Protein AF-A0A519H7G2-F1 (afdb_monomer)

Solvent-accessible surface area (backbone atoms only — not comparable to full-atom values): 4040 Å² total; per-residue (Å²): 132,69,73,62,54,74,76,48,53,68,70,58,40,54,52,46,61,75,76,39,97,67,80,45,70,60,24,44,56,32,44,53,35,43,76,71,75,40,89,72,87,87,87,71,68,86,90,42,49,60,65,57,28,69,42,49,65,62,58,52,56,73,80,107

Nearest PDB structures (foldseek):
  5v9x-assembly1_A  TM=9.892E-01  e=2.158E-04  Mycolicibacterium smegmatis
  6u5t-assembly1_A  TM=2.612E-01  e=9.092E+00  Saccharomyces cerevisiae

pLDDT: mean 94.72, std 7.7, range [50.31, 97.94]

Sequence (64 aa):
MAVVLERFGPATQDWFRSAFAQPTDAQAGAWEAISAGKHALVVAPTGSGKTLSAFLWAIDRLFH

Structure (mmCIF, N/CA/C/O backbone):
data_AF-A0A519H7G2-F1
#
_entry.id   AF-A0A519H7G2-F1
#
loop_
_atom_site.group_PDB
_atom_site.id
_atom_site.type_symbol
_atom_site.label_atom_id
_atom_site.l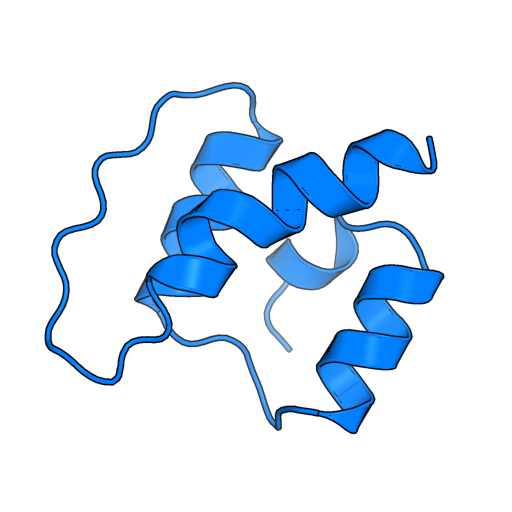abel_alt_id
_atom_site.label_comp_id
_atom_site.label_asym_id
_atom_site.label_entity_id
_atom_site.label_seq_id
_atom_site.pdbx_PDB_ins_code
_atom_site.Cartn_x
_atom_site.Cartn_y
_atom_site.Cartn_z
_atom_site.occupancy
_atom_site.B_iso_or_equiv
_atom_site.auth_seq_id
_atom_site.auth_comp_id
_atom_site.auth_asym_id
_atom_site.auth_atom_id
_atom_site.pdbx_PDB_model_num
ATOM 1 N N . MET A 1 1 ? 4.967 -14.407 -0.353 1.00 50.31 1 MET A N 1
ATOM 2 C CA . MET A 1 1 ? 3.855 -13.510 0.031 1.00 50.31 1 MET A CA 1
ATOM 3 C C . MET A 1 1 ? 4.393 -12.528 1.051 1.00 50.31 1 MET A C 1
ATOM 5 O O . MET A 1 1 ? 4.978 -12.970 2.029 1.00 50.31 1 MET A O 1
ATOM 9 N N . ALA A 1 2 ? 4.303 -11.224 0.796 1.00 62.59 2 ALA A N 1
ATOM 10 C CA . ALA A 1 2 ? 4.780 -10.237 1.760 1.00 62.59 2 ALA A CA 1
ATOM 11 C C . ALA A 1 2 ? 3.791 -10.167 2.935 1.00 62.59 2 ALA A C 1
ATOM 13 O O . ALA A 1 2 ? 2.645 -9.772 2.731 1.00 62.59 2 ALA A O 1
ATOM 14 N N . VAL A 1 3 ? 4.240 -10.546 4.137 1.00 81.38 3 VAL A N 1
ATOM 15 C CA . VAL A 1 3 ? 3.455 -10.566 5.393 1.00 81.38 3 VAL A CA 1
ATOM 16 C C . VAL A 1 3 ? 2.732 -9.237 5.641 1.00 81.38 3 VAL A C 1
ATOM 18 O O . VAL A 1 3 ? 1.625 -9.201 6.161 1.00 81.38 3 VAL A O 1
ATOM 21 N N . VAL A 1 4 ? 3.315 -8.126 5.188 1.00 93.88 4 VAL A N 1
ATOM 22 C CA . VAL A 1 4 ? 2.731 -6.788 5.316 1.00 93.88 4 VAL A CA 1
ATOM 23 C C . VAL A 1 4 ? 1.359 -6.639 4.646 1.00 93.88 4 VAL A C 1
ATOM 25 O O . VAL A 1 4 ? 0.542 -5.852 5.118 1.00 93.88 4 VAL A O 1
ATOM 28 N N . LEU A 1 5 ? 1.072 -7.392 3.571 1.00 94.94 5 LEU A N 1
ATOM 29 C CA . LEU A 1 5 ? -0.219 -7.299 2.882 1.00 94.94 5 LEU A CA 1
ATOM 30 C C . LEU A 1 5 ? -1.360 -7.807 3.777 1.00 94.94 5 LEU A C 1
ATOM 32 O O . LEU A 1 5 ? -2.478 -7.322 3.676 1.00 94.94 5 LEU A O 1
ATOM 36 N N . GLU A 1 6 ? -1.07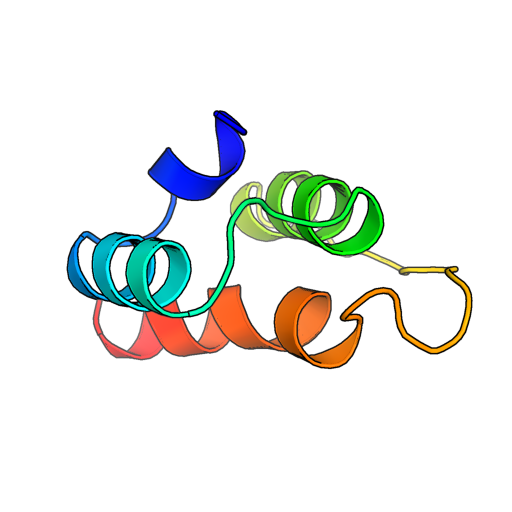1 -8.724 4.701 1.00 95.25 6 GLU A N 1
ATOM 37 C CA . GLU A 1 6 ? -2.053 -9.275 5.645 1.00 95.25 6 GLU A CA 1
ATOM 38 C C . GLU A 1 6 ? -2.531 -8.242 6.678 1.00 95.25 6 GLU A C 1
ATOM 40 O O . GLU A 1 6 ? -3.526 -8.476 7.359 1.00 95.25 6 GLU A O 1
ATOM 45 N N . ARG A 1 7 ? -1.859 -7.085 6.783 1.00 95.44 7 ARG A N 1
ATOM 46 C CA . ARG A 1 7 ? -2.259 -5.981 7.672 1.00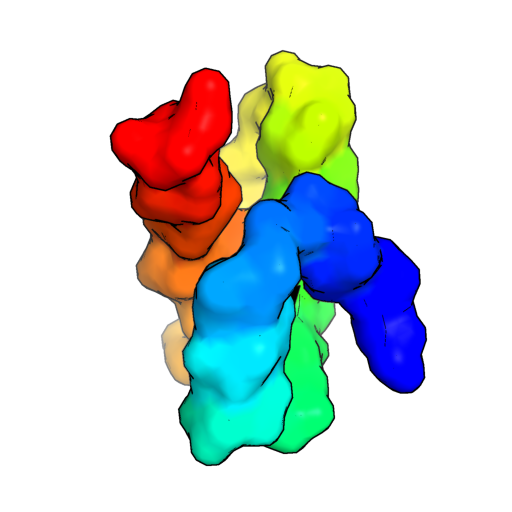 95.44 7 ARG A CA 1
ATOM 47 C C . ARG A 1 7 ? -3.370 -5.102 7.104 1.00 95.44 7 ARG A C 1
ATOM 49 O O . ARG A 1 7 ? -3.953 -4.332 7.859 1.00 95.44 7 ARG A O 1
ATOM 56 N N . PHE A 1 8 ? -3.617 -5.175 5.799 1.00 96.94 8 PHE A N 1
ATOM 57 C CA . PHE A 1 8 ? -4.716 -4.465 5.148 1.00 96.94 8 PHE A CA 1
ATOM 58 C C . PHE A 1 8 ? -6.034 -5.207 5.361 1.00 96.94 8 PHE A C 1
ATOM 60 O O . PHE A 1 8 ? -6.037 -6.418 5.592 1.00 96.94 8 PHE A O 1
ATOM 67 N N . GLY A 1 9 ? -7.163 -4.520 5.217 1.00 97.19 9 GLY A N 1
ATOM 68 C CA . GLY A 1 9 ? -8.463 -5.182 5.212 1.00 97.19 9 GLY A CA 1
ATOM 69 C C . GLY A 1 9 ? -8.665 -6.115 4.006 1.00 97.19 9 GLY A C 1
ATOM 70 O O . GLY A 1 9 ? -8.021 -5.935 2.965 1.00 97.19 9 GLY A O 1
ATOM 71 N N . PRO A 1 10 ? -9.582 -7.101 4.099 1.00 96.31 10 PRO A N 1
ATOM 72 C CA . PRO A 1 10 ? -9.747 -8.147 3.084 1.00 96.31 10 PRO A CA 1
ATOM 73 C C . PRO A 1 10 ? -9.962 -7.614 1.660 1.00 96.31 10 PRO A C 1
ATOM 75 O O . PRO A 1 10 ? -9.317 -8.080 0.725 1.00 96.31 10 PRO A O 1
ATOM 78 N N . ALA A 1 11 ? -10.790 -6.576 1.501 1.00 96.62 11 ALA A N 1
ATOM 79 C CA . ALA A 1 11 ? -11.082 -5.986 0.194 1.00 96.62 11 ALA A CA 1
ATOM 80 C C . ALA A 1 11 ? -9.827 -5.416 -0.490 1.00 96.62 11 ALA A C 1
ATOM 82 O O . ALA A 1 11 ? -9.606 -5.632 -1.683 1.00 96.62 11 ALA A O 1
ATOM 83 N N . THR A 1 12 ? -8.972 -4.727 0.269 1.00 97.56 12 THR A N 1
ATOM 84 C CA . THR A 1 12 ? -7.714 -4.172 -0.243 1.00 97.56 12 THR A CA 1
ATOM 85 C C . TH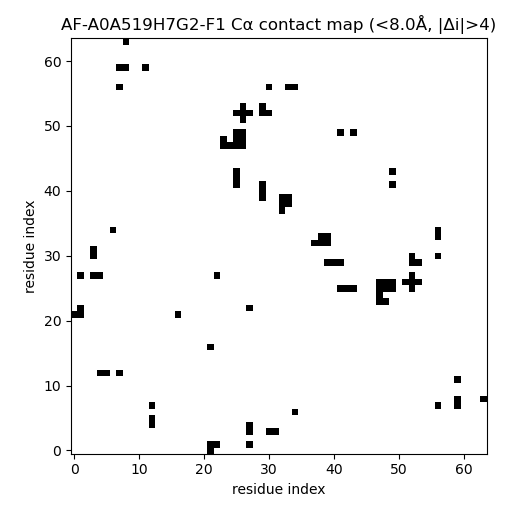R A 1 12 ? -6.723 -5.278 -0.591 1.00 97.56 12 THR A C 1
ATOM 87 O O . THR A 1 12 ? -6.029 -5.179 -1.606 1.00 97.56 12 THR A O 1
ATOM 90 N N . GLN A 1 13 ? -6.670 -6.349 0.209 1.00 96.88 13 GLN A N 1
ATOM 91 C CA . GLN A 1 1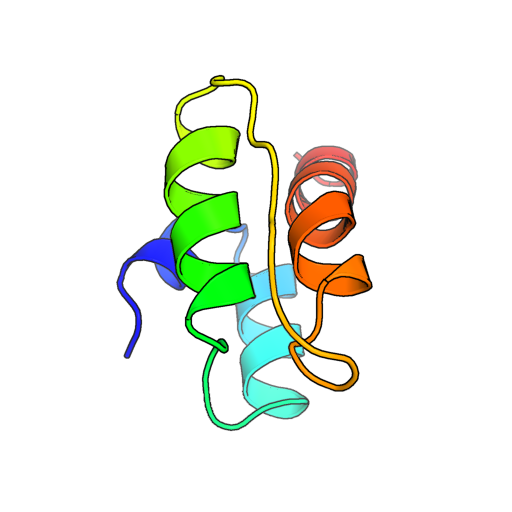3 ? -5.826 -7.507 -0.090 1.00 96.88 13 GLN A CA 1
ATOM 92 C C . GLN A 1 13 ? -6.225 -8.175 -1.410 1.00 96.88 13 GLN A C 1
ATOM 94 O O . GLN A 1 13 ? -5.361 -8.434 -2.251 1.00 96.88 13 GLN A O 1
ATOM 99 N N . ASP A 1 14 ? -7.517 -8.440 -1.600 1.00 96.94 14 ASP A N 1
ATOM 100 C CA . ASP A 1 14 ? -8.041 -9.119 -2.788 1.00 96.94 14 ASP A CA 1
ATOM 101 C C . ASP A 1 14 ? -7.847 -8.271 -4.043 1.0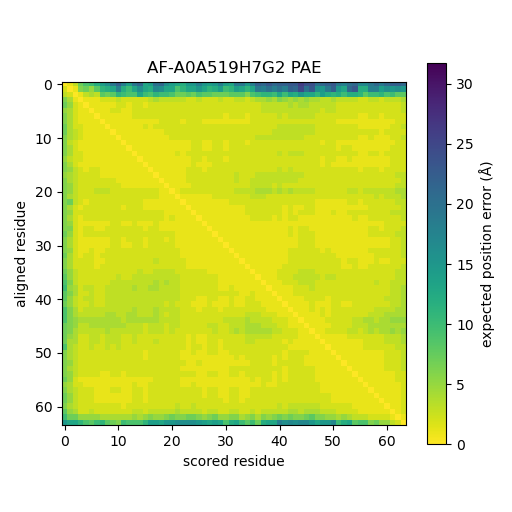0 96.94 14 ASP A C 1
ATOM 103 O O . ASP A 1 14 ? -7.344 -8.761 -5.060 1.00 96.94 14 ASP A O 1
ATOM 107 N N . TRP A 1 15 ? -8.142 -6.972 -3.949 1.00 97.38 15 TRP A N 1
ATOM 108 C CA . TRP A 1 15 ? -7.848 -6.025 -5.018 1.00 97.38 15 TRP A CA 1
ATOM 109 C C . TRP A 1 15 ? -6.359 -6.042 -5.385 1.00 97.38 15 TRP A C 1
ATOM 111 O O . TRP A 1 15 ? -6.022 -6.209 -6.560 1.00 97.38 15 TRP A O 1
ATOM 121 N N . PHE A 1 16 ? -5.457 -5.943 -4.401 1.00 97.50 16 PHE A N 1
ATOM 122 C CA . PHE A 1 16 ? -4.020 -5.896 -4.667 1.00 97.50 16 PHE A CA 1
ATOM 123 C C . PHE A 1 16 ? -3.528 -7.170 -5.362 1.00 97.50 16 PHE A C 1
ATOM 125 O O . PHE A 1 16 ? -2.804 -7.081 -6.353 1.00 97.50 16 PHE A O 1
ATOM 132 N N . ARG A 1 17 ? -3.955 -8.348 -4.884 1.00 96.31 17 ARG A N 1
ATOM 133 C CA . ARG A 1 17 ? -3.597 -9.651 -5.476 1.00 96.31 17 ARG A CA 1
ATOM 134 C C . ARG A 1 17 ? -4.138 -9.824 -6.897 1.00 96.31 17 ARG A C 1
ATOM 136 O O . ARG A 1 17 ? -3.512 -10.518 -7.690 1.00 96.31 17 ARG A O 1
ATOM 143 N N . SER A 1 18 ? -5.271 -9.200 -7.227 1.00 97.56 18 SER A N 1
ATOM 144 C CA . SER A 1 18 ? -5.810 -9.212 -8.595 1.00 97.56 18 SER A CA 1
ATOM 145 C C . SER A 1 18 ? -5.050 -8.287 -9.554 1.00 97.56 18 SER A C 1
ATOM 147 O O . SER A 1 18 ? -4.979 -8.565 -10.749 1.00 97.56 18 SER A O 1
ATOM 149 N N . ALA A 1 19 ? -4.471 -7.199 -9.037 1.00 97.19 19 ALA A N 1
ATOM 150 C CA . ALA A 1 19 ? -3.819 -6.164 -9.835 1.00 97.19 19 ALA A CA 1
ATOM 151 C C . ALA A 1 19 ? -2.304 -6.377 -9.994 1.00 97.19 19 ALA A C 1
ATOM 153 O O . ALA A 1 19 ? -1.728 -5.974 -11.006 1.00 97.19 19 ALA A O 1
ATOM 154 N N . PHE A 1 20 ? -1.647 -6.993 -9.006 1.00 96.00 20 PHE A N 1
ATOM 155 C CA . PHE A 1 20 ? -0.191 -7.118 -8.945 1.00 96.00 20 PHE A CA 1
ATOM 156 C C . PHE A 1 20 ? 0.239 -8.496 -8.437 1.00 96.00 20 PHE A C 1
ATOM 158 O O . PHE A 1 20 ? -0.370 -9.061 -7.533 1.00 96.00 20 PHE A O 1
ATOM 165 N N . ALA A 1 21 ? 1.359 -9.007 -8.957 1.00 94.75 21 ALA A N 1
ATOM 166 C CA . ALA A 1 21 ? 1.917 -10.283 -8.507 1.00 94.75 21 ALA A CA 1
ATOM 167 C C . ALA A 1 21 ? 2.413 -10.230 -7.049 1.00 94.75 21 ALA A C 1
ATOM 169 O O . ALA A 1 21 ? 2.223 -11.173 -6.284 1.00 94.75 21 ALA A O 1
ATOM 170 N N . GLN A 1 22 ? 3.067 -9.129 -6.662 1.00 94.56 22 GLN A N 1
ATOM 171 C CA . GLN A 1 22 ? 3.582 -8.907 -5.312 1.00 94.56 22 GLN A CA 1
ATOM 172 C C . GLN A 1 22 ? 3.891 -7.420 -5.068 1.00 94.56 22 GLN A C 1
ATOM 174 O O . GLN A 1 22 ? 4.106 -6.683 -6.035 1.00 94.56 22 GLN A O 1
ATOM 179 N N . PRO A 1 23 ? 3.955 -6.971 -3.801 1.00 96.81 23 PRO A N 1
ATOM 180 C CA . PRO A 1 23 ? 4.453 -5.642 -3.468 1.00 96.81 23 PRO A CA 1
ATOM 181 C C . PRO A 1 23 ? 5.905 -5.453 -3.903 1.00 96.81 23 PRO A C 1
ATOM 183 O O . PRO A 1 23 ? 6.714 -6.374 -3.818 1.00 96.81 23 PRO A O 1
ATOM 186 N N . THR A 1 24 ? 6.243 -4.237 -4.318 1.00 96.62 24 THR A N 1
ATOM 187 C CA . THR A 1 24 ? 7.642 -3.805 -4.443 1.00 96.62 24 THR A CA 1
ATOM 188 C C . THR A 1 24 ? 8.273 -3.619 -3.061 1.00 96.62 24 THR A C 1
ATOM 190 O O . TH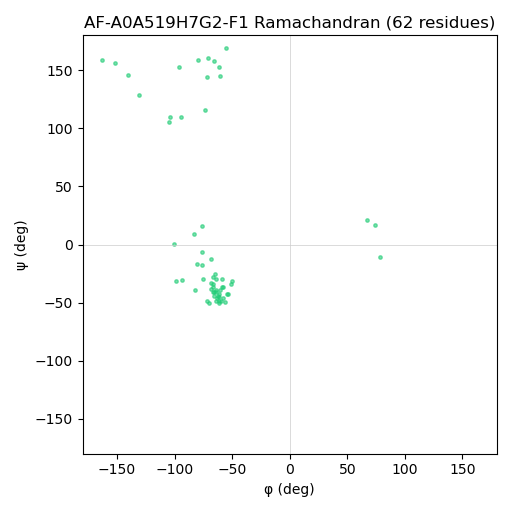R A 1 24 ? 7.565 -3.370 -2.083 1.00 96.62 24 THR A O 1
ATOM 193 N N . ASP A 1 25 ? 9.603 -3.624 -2.977 1.00 95.88 25 ASP A N 1
ATOM 194 C CA . ASP A 1 25 ? 10.315 -3.367 -1.715 1.00 95.88 25 ASP A CA 1
ATOM 195 C C . ASP A 1 25 ? 9.965 -1.993 -1.118 1.00 95.88 25 ASP A C 1
ATOM 197 O O 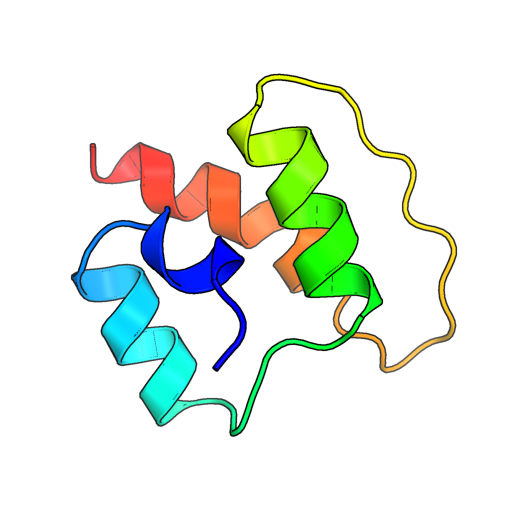. ASP A 1 25 ? 9.797 -1.849 0.093 1.00 95.88 25 ASP A O 1
ATOM 201 N N . ALA A 1 26 ? 9.775 -0.984 -1.978 1.00 96.69 26 ALA A N 1
ATOM 202 C CA . ALA A 1 26 ? 9.383 0.361 -1.566 1.00 96.69 26 ALA A CA 1
ATOM 203 C C . ALA A 1 26 ? 7.969 0.401 -0.967 1.00 96.69 26 ALA A C 1
ATOM 205 O O . ALA A 1 26 ? 7.706 1.167 -0.042 1.00 96.69 26 ALA A O 1
ATOM 206 N N . GLN A 1 27 ? 7.040 -0.398 -1.492 1.00 97.88 27 GLN A N 1
ATOM 207 C CA . GLN A 1 27 ? 5.703 -0.560 -0.919 1.00 97.88 27 GLN A CA 1
ATOM 208 C C . GLN A 1 27 ? 5.762 -1.325 0.399 1.00 97.88 27 GLN A C 1
ATOM 210 O O . GLN A 1 27 ? 5.250 -0.835 1.401 1.00 97.88 27 GLN A O 1
ATOM 215 N N . ALA A 1 28 ? 6.439 -2.475 0.420 1.00 97.31 28 ALA A N 1
ATOM 216 C CA . ALA A 1 28 ? 6.514 -3.317 1.604 1.00 97.31 28 ALA A CA 1
ATOM 217 C C . ALA A 1 28 ? 7.144 -2.578 2.794 1.00 97.31 28 ALA A C 1
ATOM 219 O O . ALA A 1 28 ? 6.555 -2.542 3.873 1.00 97.31 28 ALA A O 1
ATOM 220 N N . GLY A 1 29 ? 8.285 -1.913 2.587 1.00 96.50 29 GLY A N 1
ATOM 221 C CA . GLY A 1 29 ? 8.947 -1.136 3.636 1.00 96.50 29 GLY A CA 1
ATOM 222 C C . GLY A 1 29 ? 8.116 0.053 4.126 1.00 96.50 29 GLY A C 1
ATOM 223 O O . GLY A 1 29 ? 8.057 0.312 5.328 1.00 96.50 29 GLY A O 1
ATOM 224 N N . ALA A 1 30 ? 7.429 0.756 3.218 1.00 97.81 30 ALA A N 1
ATOM 225 C CA . ALA A 1 30 ? 6.551 1.860 3.597 1.00 97.81 30 ALA A CA 1
ATOM 226 C C . ALA A 1 30 ? 5.375 1.375 4.450 1.00 97.81 30 ALA A C 1
ATOM 228 O O . ALA A 1 30 ? 5.111 1.936 5.512 1.00 97.81 30 ALA A O 1
ATOM 229 N N . TRP A 1 31 ? 4.690 0.314 4.026 1.00 97.94 31 TRP A N 1
ATOM 230 C CA . TRP A 1 31 ? 3.530 -0.213 4.739 1.00 97.94 31 TRP A CA 1
ATOM 231 C C . TRP A 1 31 ? 3.901 -0.838 6.082 1.00 97.94 31 TRP A C 1
ATOM 233 O O . TRP A 1 31 ? 3.140 -0.692 7.035 1.00 97.94 31 TRP A O 1
ATOM 243 N N . GLU A 1 32 ? 5.081 -1.446 6.211 1.00 97.31 32 GLU A N 1
ATOM 244 C CA . GLU A 1 32 ? 5.599 -1.916 7.500 1.00 97.31 32 GLU A CA 1
ATOM 245 C C . GLU A 1 32 ? 5.708 -0.772 8.520 1.00 97.31 32 GLU A C 1
ATOM 247 O O . GLU A 1 32 ? 5.239 -0.902 9.651 1.00 97.31 32 GLU A O 1
ATOM 252 N N . ALA A 1 33 ? 6.261 0.376 8.115 1.00 97.19 33 ALA A N 1
ATOM 253 C CA . ALA A 1 33 ? 6.382 1.547 8.982 1.00 97.19 33 ALA A CA 1
ATOM 254 C C . ALA A 1 33 ? 5.027 2.225 9.250 1.00 97.19 33 ALA A C 1
ATOM 256 O O . ALA A 1 33 ? 4.682 2.491 10.404 1.00 97.19 33 ALA A O 1
ATOM 257 N N . ILE A 1 34 ? 4.249 2.480 8.196 1.00 97.00 34 ILE A N 1
ATOM 258 C CA . ILE A 1 34 ? 2.988 3.228 8.277 1.00 97.00 34 ILE A CA 1
ATOM 259 C C . ILE A 1 34 ? 1.938 2.445 9.081 1.00 97.00 34 ILE A C 1
ATOM 261 O O . ILE A 1 34 ? 1.254 3.032 9.921 1.00 97.00 34 ILE A O 1
ATOM 265 N N . SER A 1 35 ? 1.839 1.123 8.894 1.00 95.25 35 SER A N 1
ATOM 266 C CA . SER A 1 35 ? 0.900 0.286 9.662 1.00 95.25 35 SER A CA 1
ATOM 267 C C . SER A 1 35 ? 1.223 0.231 11.156 1.00 95.25 35 SER A C 1
ATOM 269 O O . SER A 1 35 ? 0.320 0.076 11.974 1.00 95.25 35 SER A O 1
ATOM 271 N N . ALA A 1 36 ? 2.487 0.447 11.528 1.00 95.56 36 ALA A N 1
ATOM 272 C CA . ALA A 1 36 ? 2.924 0.599 12.914 1.00 95.56 36 ALA A CA 1
ATOM 273 C C . ALA A 1 36 ? 2.736 2.030 13.468 1.00 95.56 36 ALA A C 1
ATOM 275 O O . ALA A 1 36 ? 3.248 2.341 14.543 1.00 95.56 36 ALA A O 1
ATOM 276 N N . GLY A 1 37 ? 2.053 2.920 12.735 1.00 95.69 37 GLY A N 1
ATOM 277 C CA . GLY A 1 37 ? 1.820 4.311 13.132 1.00 95.69 37 GLY A CA 1
ATOM 278 C C . GLY A 1 37 ? 3.047 5.220 13.016 1.00 95.69 37 GLY A C 1
ATOM 279 O O . GLY A 1 37 ? 3.064 6.296 13.612 1.00 95.69 37 GLY A O 1
ATOM 280 N N . LYS A 1 38 ? 4.089 4.808 12.281 1.00 97.88 38 LYS A N 1
ATOM 281 C CA . LYS A 1 38 ? 5.330 5.580 12.117 1.00 97.88 38 LYS A CA 1
ATOM 282 C C . LYS A 1 38 ? 5.312 6.403 10.830 1.00 97.88 38 LYS A C 1
ATOM 284 O O . LYS A 1 38 ? 4.704 6.020 9.832 1.00 97.88 38 LYS A O 1
ATOM 289 N N . HIS A 1 39 ? 6.044 7.515 10.828 1.00 97.06 39 HIS A N 1
ATOM 290 C CA . HIS A 1 39 ? 6.332 8.262 9.604 1.00 97.06 39 HIS A CA 1
ATOM 291 C C . HIS A 1 39 ? 7.331 7.501 8.722 1.00 97.06 39 HIS A C 1
ATOM 293 O O . HIS A 1 39 ? 8.264 6.878 9.229 1.00 97.06 39 HIS A O 1
ATOM 299 N N . ALA A 1 40 ? 7.157 7.588 7.402 1.00 96.69 40 ALA A N 1
ATOM 300 C CA . ALA A 1 40 ? 8.032 6.953 6.424 1.00 96.69 40 ALA A CA 1
ATOM 301 C C . ALA A 1 40 ? 8.457 7.956 5.343 1.00 96.69 40 ALA A C 1
ATOM 303 O O . ALA A 1 40 ? 7.614 8.602 4.722 1.00 96.69 40 ALA A O 1
ATOM 304 N N . LEU A 1 41 ? 9.766 8.050 5.091 1.00 97.38 41 LEU A N 1
ATOM 305 C CA . LEU A 1 41 ? 10.335 8.737 3.931 1.00 97.38 41 LEU A CA 1
ATOM 306 C C . LEU A 1 41 ? 10.799 7.680 2.925 1.00 97.38 41 LEU A C 1
ATOM 308 O O . LEU A 1 41 ? 11.771 6.970 3.170 1.00 97.38 41 LEU A O 1
ATOM 312 N N . VAL A 1 42 ? 10.097 7.563 1.798 1.00 95.88 42 VAL A N 1
ATOM 313 C CA . VAL A 1 42 ? 10.376 6.532 0.788 1.00 95.88 42 VAL A CA 1
ATOM 314 C C . VAL A 1 42 ? 11.300 7.089 -0.293 1.00 95.88 42 VAL A C 1
ATOM 316 O O . VAL A 1 42 ? 10.882 7.898 -1.122 1.00 95.88 42 VAL A O 1
ATOM 319 N N . VAL A 1 43 ? 12.546 6.613 -0.319 1.00 96.88 43 VAL A N 1
ATOM 320 C CA . VAL A 1 43 ? 13.530 6.927 -1.367 1.00 96.88 43 VAL A CA 1
ATOM 321 C C . VAL A 1 43 ? 13.672 5.716 -2.286 1.00 96.88 43 VAL A C 1
ATOM 323 O O . VAL A 1 43 ? 14.257 4.708 -1.910 1.00 96.88 43 VAL A O 1
ATOM 326 N N . ALA A 1 44 ? 13.104 5.800 -3.489 1.00 95.69 44 ALA A N 1
ATOM 327 C CA . ALA A 1 44 ? 13.137 4.722 -4.478 1.00 95.69 44 ALA A CA 1
ATOM 328 C C . ALA A 1 44 ? 13.066 5.278 -5.915 1.00 95.69 44 ALA A C 1
ATOM 330 O O . ALA A 1 44 ? 12.510 6.373 -6.105 1.00 95.69 44 ALA A O 1
ATOM 331 N N . PRO A 1 45 ? 13.559 4.543 -6.932 1.00 96.75 45 PRO A N 1
ATOM 332 C CA . PRO A 1 45 ? 13.453 4.928 -8.341 1.00 96.75 45 PRO A CA 1
ATOM 333 C C . PRO A 1 45 ? 12.016 5.192 -8.827 1.00 96.75 45 PRO A C 1
ATOM 335 O O . PRO A 1 45 ? 11.012 4.939 -8.147 1.00 96.75 45 PRO A O 1
ATOM 338 N N . THR A 1 46 ? 11.887 5.753 -10.029 1.00 95.06 46 THR A N 1
ATOM 339 C CA . THR A 1 46 ? 10.609 5.747 -10.758 1.00 95.06 46 THR A CA 1
ATOM 340 C C . THR A 1 46 ? 10.180 4.302 -11.039 1.00 95.06 46 THR A C 1
ATOM 342 O O . THR A 1 46 ? 10.998 3.389 -11.059 1.00 95.06 46 THR A O 1
ATOM 345 N N . GLY A 1 47 ? 8.873 4.060 -11.168 1.00 94.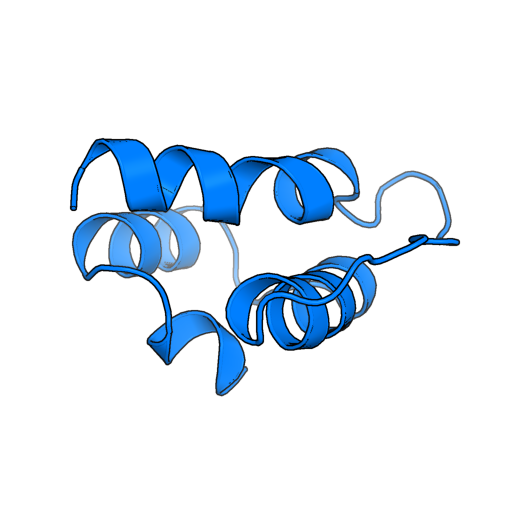25 47 GLY A N 1
ATOM 346 C CA . GLY A 1 47 ? 8.339 2.703 -11.347 1.00 94.25 47 GLY A CA 1
ATOM 347 C C . GLY A 1 47 ? 8.258 1.846 -10.073 1.00 94.25 47 GLY A C 1
ATOM 348 O O . GLY A 1 47 ? 7.553 0.847 -10.080 1.00 94.25 47 GLY A O 1
ATOM 349 N N . SER A 1 48 ? 8.853 2.250 -8.944 1.00 97.06 48 SER A N 1
ATOM 350 C CA . SER A 1 48 ? 8.789 1.500 -7.669 1.00 97.06 48 SER A CA 1
ATOM 351 C C . SER A 1 48 ? 7.455 1.614 -6.909 1.00 97.06 48 SER A C 1
ATOM 353 O O . SER A 1 48 ? 7.408 1.363 -5.712 1.00 97.06 48 SER A O 1
ATOM 355 N N . GLY A 1 49 ? 6.374 2.074 -7.546 1.00 97.12 49 GLY A N 1
ATOM 356 C CA . GLY A 1 49 ? 5.047 2.103 -6.916 1.00 97.12 49 GLY A CA 1
ATOM 357 C C . GLY A 1 49 ? 4.861 3.074 -5.735 1.00 97.12 49 GLY A C 1
ATOM 358 O O . GLY A 1 49 ? 3.919 2.889 -4.968 1.00 97.12 49 GLY A O 1
ATOM 359 N N . LYS A 1 50 ? 5.698 4.122 -5.602 1.00 97.81 50 LYS A N 1
ATOM 360 C CA . LYS A 1 50 ? 5.690 5.078 -4.466 1.00 97.81 50 LYS A CA 1
ATOM 361 C C . LYS A 1 50 ? 4.319 5.685 -4.144 1.00 97.81 50 LYS A C 1
ATOM 363 O O . LYS A 1 50 ? 4.023 5.933 -2.980 1.00 97.81 50 LYS A O 1
ATOM 368 N N . THR A 1 51 ? 3.475 5.911 -5.152 1.00 97.06 51 THR A N 1
ATOM 369 C CA . THR A 1 51 ? 2.110 6.415 -4.941 1.00 97.06 51 THR A CA 1
ATOM 370 C C . THR A 1 51 ? 1.291 5.439 -4.098 1.00 97.06 51 THR A C 1
ATOM 372 O O . THR A 1 51 ? 0.736 5.821 -3.075 1.00 97.06 51 THR A O 1
ATOM 375 N N . LEU A 1 52 ? 1.273 4.156 -4.463 1.00 97.56 52 LEU A N 1
ATOM 376 C CA . LEU A 1 52 ? 0.588 3.127 -3.678 1.00 97.56 52 LEU A CA 1
ATOM 377 C C . LEU A 1 52 ? 1.258 2.899 -2.317 1.00 97.56 52 LEU A C 1
ATOM 379 O O . LEU A 1 52 ? 0.554 2.676 -1.334 1.00 97.56 52 LEU A O 1
ATOM 383 N N . SER A 1 53 ? 2.587 3.025 -2.229 1.00 97.50 53 SER A N 1
ATOM 384 C CA . SER A 1 53 ? 3.305 2.995 -0.945 1.00 97.50 53 SER A CA 1
ATOM 385 C C . SER A 1 53 ? 2.761 4.033 0.042 1.00 97.50 53 SER A C 1
ATOM 387 O O . SER A 1 53 ? 2.584 3.723 1.215 1.00 97.50 53 SER A O 1
ATOM 389 N N . ALA A 1 54 ? 2.480 5.250 -0.435 1.00 96.81 54 ALA A N 1
ATOM 390 C CA . ALA A 1 54 ? 2.024 6.359 0.399 1.00 96.81 54 ALA A CA 1
ATOM 391 C C . ALA A 1 54 ? 0.513 6.332 0.688 1.00 96.81 54 ALA A C 1
ATOM 393 O O . ALA A 1 54 ? 0.100 6.652 1.799 1.00 96.81 54 ALA A O 1
ATOM 394 N N . PHE A 1 55 ? -0.314 5.966 -0.297 1.00 97.88 55 PHE A N 1
ATOM 395 C CA . PHE A 1 55 ? -1.766 6.155 -0.205 1.00 97.88 55 PHE A CA 1
ATOM 396 C C . PHE A 1 55 ? -2.554 4.916 0.206 1.00 97.88 55 PHE A C 1
ATOM 398 O O . PHE A 1 55 ? -3.591 5.065 0.848 1.00 97.88 55 PHE A O 1
ATOM 405 N N . LEU A 1 56 ? -2.103 3.707 -0.145 1.00 97.81 56 LEU A N 1
ATOM 406 C CA . LEU A 1 56 ? -2.959 2.522 -0.024 1.00 97.81 56 LEU A CA 1
ATOM 407 C C . LEU A 1 56 ? -3.395 2.263 1.421 1.00 97.81 56 LEU A C 1
ATOM 409 O O . LEU A 1 56 ? -4.550 1.933 1.659 1.00 97.81 56 LEU A O 1
ATOM 413 N N . TRP A 1 57 ? -2.493 2.478 2.385 1.00 97.56 57 TRP A N 1
ATOM 414 C CA . TRP A 1 57 ? -2.818 2.332 3.804 1.00 97.56 57 TRP A CA 1
ATOM 415 C C . TRP A 1 57 ? -3.894 3.321 4.255 1.00 97.56 57 TRP A C 1
ATOM 417 O O . TRP A 1 57 ? -4.836 2.939 4.936 1.00 97.56 57 TRP A O 1
ATOM 427 N N . ALA A 1 58 ? -3.785 4.588 3.851 1.00 97.06 58 ALA A N 1
ATOM 428 C CA . ALA A 1 58 ? -4.778 5.596 4.201 1.00 97.06 58 ALA A CA 1
ATOM 429 C C . ALA A 1 58 ? -6.151 5.269 3.595 1.00 97.06 58 ALA A C 1
ATOM 431 O O . ALA A 1 58 ? -7.155 5.406 4.282 1.00 97.06 58 ALA A O 1
ATOM 432 N N . ILE A 1 59 ? -6.183 4.799 2.342 1.00 97.31 59 ILE A N 1
ATOM 433 C CA . ILE A 1 59 ? -7.417 4.380 1.662 1.00 97.31 59 ILE A CA 1
ATOM 434 C C . ILE A 1 59 ? -8.058 3.193 2.386 1.00 97.31 59 ILE A C 1
ATOM 436 O O . ILE A 1 59 ? -9.256 3.222 2.639 1.00 97.31 59 ILE A O 1
ATOM 440 N N . ASP A 1 60 ? -7.275 2.180 2.761 1.00 97.12 60 ASP A N 1
ATOM 441 C CA . ASP A 1 60 ? -7.773 1.001 3.481 1.00 97.12 60 ASP A CA 1
ATOM 442 C C . ASP A 1 60 ? -8.454 1.365 4.811 1.00 97.12 60 ASP A C 1
ATOM 444 O O . ASP A 1 60 ? -9.487 0.795 5.162 1.00 97.12 60 ASP A O 1
ATOM 448 N N . ARG A 1 61 ? -7.932 2.377 5.518 1.00 95.38 61 ARG A N 1
ATOM 449 C CA . ARG A 1 61 ? -8.528 2.886 6.765 1.00 95.38 61 ARG A CA 1
ATOM 450 C C . ARG A 1 61 ? -9.764 3.765 6.568 1.00 95.38 61 ARG A C 1
ATOM 452 O O . ARG A 1 61 ? -10.386 4.141 7.547 1.00 95.38 61 ARG A O 1
ATOM 459 N N . LEU A 1 62 ? -10.145 4.122 5.342 1.00 95.75 62 LEU A N 1
ATOM 460 C CA . LEU A 1 62 ? -11.434 4.794 5.116 1.00 95.75 62 LEU A CA 1
ATOM 461 C C . LEU A 1 62 ? -12.611 3.817 5.190 1.00 95.75 62 LEU A C 1
ATOM 463 O O . LEU A 1 62 ? -13.752 4.244 5.348 1.00 95.75 62 LEU A O 1
ATOM 467 N N . PHE A 1 63 ? -12.334 2.519 5.073 1.00 90.00 63 PHE A N 1
ATOM 468 C CA . PHE A 1 63 ? -13.333 1.458 5.123 1.00 90.00 63 PHE A CA 1
ATOM 469 C C . PHE A 1 63 ? -13.394 0.753 6.493 1.00 90.00 63 PHE A C 1
ATOM 471 O O . PHE A 1 63 ? -14.213 -0.152 6.651 1.00 90.00 63 PHE A O 1
ATOM 478 N N . HIS A 1 64 ? -12.569 1.168 7.470 1.00 76.81 64 HIS A N 1
ATOM 479 C CA . HIS A 1 64 ? -12.462 0.584 8.819 1.00 76.81 64 HIS A CA 1
ATOM 480 C C . HIS A 1 64 ? -12.207 1.649 9.891 1.00 76.81 64 HIS A C 1
ATOM 482 O O . HIS A 1 64 ? -12.926 1.632 10.912 1.00 76.81 64 HIS A O 1
#

Secondary structure (DSSP, 8-state):
--GGGGGS-HHHHHHHHHH-SS--HHHHHHHHHHHTT--------TTS-HHHHHHHHHHHTT--

Foldseek 3Di:
DQPLLVLFDPVLSVVDVVVDVDQAPQLSVLSVQVSVVHDDDGDDDPPNPNVCSPPVRVVSVVVD

Mean predicted aligned error: 2.68 Å

Radius of gyration: 10.93 Å; Cα contacts (8 Å, |Δi|>4): 52; chains: 1; bounding box: 27×22×24 Å